Protein AF-A0A3N9NKS9-F1 (afdb_monomer_lite)

Secondary structure (DSSP, 8-state):
-PPPPP-GGGSPPTT-TTHHHHHHHHHHHH-TTS-EEEETTS-HHHHGGGGGGEEE-SSEEEE-SS---HHHHHHIIIIII---GGGTS--S-TT-TTHHHHHHHHTHHHHHHHHHHHHHHHTT-HHHHHHHHHHHHHHHHHTT-HHHHHHHHHHTT---

pLDDT: mean 93.81, std 5.68, range [56.41, 98.5]

Sequence (160 aa):
MKGIKLDYAQLPAYPSKEFVPALSEYIQSKYPEIPVYMALTMYSNYTDPIKEKLYIVGLAYLYSEHRVDNIALIRKNLENHFRLDYLDFTWYGENYLASGIVDKLNMNYVAGMVILAEHYQKSGLPDLARKWAQKALSIAEKGGVGDQMLKDLEKKGIHL

Radius of gyration: 18.11 Å; chains: 1; bounding box: 45×36×49 Å

Structure (mmCIF, N/CA/C/O backbone):
data_AF-A0A3N9NKS9-F1
#
_entry.id   AF-A0A3N9NKS9-F1
#
loop_
_atom_site.group_PDB
_atom_site.id
_atom_site.type_symbol
_atom_site.label_atom_id
_atom_site.label_alt_id
_atom_site.label_comp_id
_atom_site.label_asym_id
_atom_site.label_entity_id
_atom_site.label_seq_id
_atom_site.pdbx_PDB_ins_code
_atom_site.Cartn_x
_atom_site.Cartn_y
_atom_site.Cartn_z
_atom_site.occupancy
_atom_site.B_iso_or_equiv
_atom_site.auth_seq_id
_atom_site.auth_comp_id
_atom_site.auth_asym_id
_atom_site.auth_atom_id
_atom_site.pdbx_PDB_model_num
ATOM 1 N N . MET A 1 1 ? 7.021 -23.043 -14.706 1.00 56.41 1 MET A N 1
ATOM 2 C CA . MET A 1 1 ? 7.168 -21.570 -14.757 1.00 56.41 1 MET A CA 1
ATOM 3 C C . MET A 1 1 ? 7.706 -21.193 -16.123 1.00 56.41 1 MET A C 1
ATOM 5 O O . MET A 1 1 ? 8.660 -21.828 -16.556 1.00 56.41 1 MET A O 1
ATOM 9 N N . LYS A 1 2 ? 7.115 -20.207 -16.805 1.00 64.75 2 LYS A N 1
ATOM 10 C CA . LYS A 1 2 ? 7.791 -19.569 -17.943 1.00 64.75 2 LYS A CA 1
ATOM 11 C C . LYS A 1 2 ? 9.004 -18.817 -17.389 1.00 64.75 2 LYS A C 1
ATOM 13 O O . LYS A 1 2 ? 8.863 -18.081 -16.418 1.00 64.75 2 LYS A O 1
ATOM 18 N N . GLY A 1 3 ? 10.188 -19.067 -17.937 1.00 78.81 3 GLY A N 1
ATOM 19 C CA . GLY A 1 3 ? 11.399 -18.358 -17.525 1.00 78.81 3 GLY A CA 1
ATOM 20 C C . GLY A 1 3 ? 11.405 -16.932 -18.073 1.00 78.81 3 GLY A C 1
ATOM 21 O O . GLY A 1 3 ? 11.032 -16.722 -19.226 1.00 78.81 3 GLY A O 1
ATOM 22 N N . ILE A 1 4 ? 11.851 -15.970 -17.266 1.00 88.12 4 ILE A N 1
ATOM 23 C CA . ILE A 1 4 ? 12.114 -14.599 -17.713 1.00 88.12 4 ILE A CA 1
ATOM 24 C C . ILE A 1 4 ? 13.565 -14.532 -18.183 1.00 88.12 4 ILE A C 1
ATOM 26 O O . ILE A 1 4 ? 14.481 -14.853 -17.428 1.00 88.12 4 ILE A O 1
ATOM 30 N N . LYS A 1 5 ? 13.783 -14.100 -19.425 1.00 90.94 5 LYS A N 1
ATOM 31 C CA . LYS A 1 5 ? 15.111 -13.736 -19.930 1.00 90.94 5 LYS A CA 1
ATOM 32 C C . LYS A 1 5 ? 15.254 -12.218 -19.923 1.00 90.94 5 LYS A C 1
ATOM 34 O O . LYS A 1 5 ? 14.512 -11.517 -20.621 1.00 90.94 5 LYS A O 1
ATOM 39 N N . LEU A 1 6 ? 16.204 -11.734 -19.131 1.00 90.88 6 LEU A N 1
ATOM 40 C CA . LEU A 1 6 ? 16.572 -10.325 -19.053 1.00 90.88 6 LEU A CA 1
ATOM 41 C C . LEU A 1 6 ? 17.776 -10.069 -19.958 1.00 90.88 6 LEU A C 1
ATOM 43 O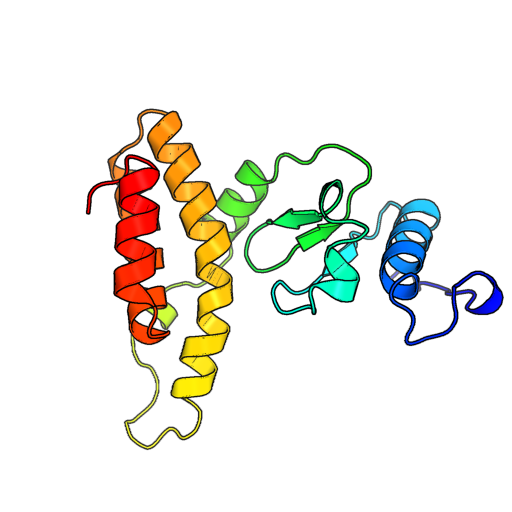 O . LEU A 1 6 ? 18.762 -10.802 -19.896 1.00 90.88 6 LEU A O 1
ATOM 47 N N . ASP A 1 7 ? 17.680 -9.035 -20.787 1.00 91.56 7 ASP A N 1
ATOM 48 C CA . ASP A 1 7 ? 18.809 -8.512 -21.547 1.00 91.56 7 ASP A CA 1
ATOM 49 C C . ASP A 1 7 ? 19.310 -7.243 -20.855 1.00 91.56 7 ASP A C 1
ATOM 51 O O . ASP A 1 7 ? 18.756 -6.158 -21.034 1.00 91.56 7 ASP A O 1
ATOM 55 N N . TYR A 1 8 ? 20.339 -7.392 -20.021 1.00 91.31 8 TYR A N 1
ATOM 56 C CA . TYR A 1 8 ? 20.891 -6.283 -19.243 1.00 91.31 8 TYR A CA 1
ATOM 57 C C . TYR A 1 8 ? 21.538 -5.198 -20.112 1.00 91.31 8 TYR A C 1
ATOM 59 O O . TYR A 1 8 ? 21.685 -4.078 -19.636 1.00 91.31 8 TYR A O 1
ATOM 67 N N . ALA A 1 9 ? 21.877 -5.482 -21.376 1.00 93.00 9 ALA A N 1
ATOM 68 C CA . ALA A 1 9 ? 22.391 -4.464 -22.292 1.00 93.00 9 ALA A CA 1
ATOM 69 C C . ALA A 1 9 ? 21.313 -3.445 -22.708 1.00 93.00 9 ALA A C 1
ATOM 71 O O . ALA A 1 9 ? 21.649 -2.353 -23.159 1.00 93.00 9 ALA A O 1
ATOM 72 N N . GLN A 1 10 ? 20.027 -3.786 -22.546 1.00 92.44 10 GLN A N 1
ATOM 73 C CA . GLN A 1 10 ? 18.886 -2.897 -22.814 1.00 92.44 10 GLN A CA 1
ATOM 74 C C . GLN A 1 10 ? 18.444 -2.108 -21.573 1.00 92.44 10 GLN A C 1
ATOM 76 O O . GLN A 1 10 ? 17.489 -1.337 -21.650 1.00 92.44 10 GLN A O 1
ATOM 81 N N . LEU A 1 11 ? 19.095 -2.314 -20.425 1.00 95.31 11 LEU A N 1
ATOM 82 C CA . LEU A 1 11 ? 18.739 -1.674 -19.164 1.00 95.31 11 LEU A CA 1
ATOM 83 C C . LEU A 1 11 ? 19.807 -0.649 -18.754 1.00 95.31 11 LEU A C 1
ATOM 85 O O . LEU A 1 11 ? 20.989 -0.834 -19.052 1.00 95.31 11 LEU A O 1
ATOM 89 N N . PRO A 1 12 ? 19.421 0.419 -18.033 1.00 95.12 12 PRO A N 1
ATOM 90 C CA . PRO A 1 12 ? 20.377 1.299 -17.371 1.00 95.12 12 PRO A CA 1
ATOM 91 C C . PRO A 1 12 ? 21.342 0.515 -16.469 1.00 95.12 12 PRO A C 1
ATOM 93 O O . PRO A 1 12 ? 21.017 -0.564 -15.976 1.00 95.12 12 PRO A O 1
ATOM 96 N N . ALA A 1 13 ? 22.526 1.062 -16.193 1.00 93.19 13 ALA A N 1
ATOM 97 C CA . ALA A 1 13 ? 23.441 0.434 -15.243 1.00 93.19 13 ALA A CA 1
ATOM 98 C C . ALA A 1 13 ? 22.832 0.413 -13.829 1.00 93.19 13 ALA A C 1
ATOM 100 O O . ALA A 1 13 ? 22.179 1.369 -13.407 1.00 93.19 13 ALA A O 1
ATOM 101 N N . TYR A 1 14 ? 23.071 -0.657 -13.073 1.00 86.12 14 TYR A N 1
ATOM 102 C CA . TYR A 1 14 ? 22.738 -0.715 -11.651 1.00 86.12 14 TYR A CA 1
ATOM 103 C C . TYR A 1 14 ? 23.945 -0.269 -10.803 1.00 86.12 14 TYR A C 1
ATOM 105 O O . TYR A 1 14 ? 25.063 -0.685 -11.117 1.00 86.12 14 TYR A O 1
ATOM 113 N N . PRO A 1 15 ? 23.763 0.508 -9.715 1.00 86.56 15 PRO A N 1
ATOM 114 C CA . PRO A 1 15 ? 22.511 1.075 -9.205 1.00 86.56 15 PRO A CA 1
ATOM 115 C C . PRO A 1 15 ? 22.252 2.500 -9.729 1.00 86.56 15 PRO A C 1
ATOM 117 O O . PRO A 1 15 ? 22.794 3.472 -9.208 1.00 86.56 15 PRO A O 1
ATOM 120 N N . SER A 1 16 ? 21.379 2.643 -10.728 1.00 92.12 16 SER A N 1
ATOM 121 C CA . SER A 1 16 ? 20.814 3.936 -11.147 1.00 92.12 16 SER A CA 1
ATOM 122 C C . SER A 1 16 ? 19.338 4.025 -10.759 1.00 92.12 16 SER A C 1
ATOM 124 O O . SER A 1 16 ? 18.651 3.004 -10.660 1.00 92.12 16 SER A O 1
ATOM 126 N N . LYS A 1 17 ? 18.824 5.242 -10.541 1.00 92.19 17 LYS A N 1
ATOM 127 C CA . LYS A 1 17 ? 17.402 5.457 -10.205 1.00 92.19 17 LYS A CA 1
ATOM 128 C C . LYS A 1 17 ? 16.472 5.080 -11.368 1.00 92.19 17 LYS A C 1
ATOM 130 O O . LYS A 1 17 ? 15.302 4.787 -11.152 1.00 92.19 17 LYS A O 1
ATOM 135 N N . GLU A 1 18 ? 17.007 5.044 -12.584 1.00 94.69 18 GLU A N 1
ATOM 136 C CA . GLU A 1 18 ? 16.328 4.662 -13.820 1.00 94.69 18 GLU A CA 1
ATOM 137 C C . GLU A 1 18 ? 16.207 3.139 -13.986 1.00 94.69 18 GLU A C 1
ATOM 139 O O . GLU A 1 18 ? 15.353 2.676 -14.742 1.00 94.69 18 GLU A O 1
ATOM 144 N N . PHE A 1 19 ? 17.024 2.350 -13.276 1.00 94.75 19 PHE A N 1
ATOM 145 C CA . PHE A 1 19 ? 17.073 0.896 -13.448 1.00 94.75 19 PHE A CA 1
ATOM 146 C C . PHE A 1 19 ? 15.737 0.210 -13.147 1.00 94.75 19 PHE A C 1
ATOM 148 O O . PHE A 1 19 ? 15.243 -0.559 -13.965 1.00 94.75 19 PHE A O 1
ATOM 155 N N . VAL A 1 20 ? 15.143 0.479 -11.980 1.00 94.50 20 VAL A N 1
ATOM 156 C CA . VAL A 1 20 ? 13.887 -0.165 -11.554 1.00 94.50 20 VAL A CA 1
ATOM 157 C C . VAL A 1 20 ? 12.701 0.224 -12.449 1.00 94.50 20 VAL A C 1
ATOM 159 O O . VAL A 1 20 ? 11.971 -0.683 -12.864 1.00 94.50 20 VAL A O 1
ATOM 162 N N . PRO A 1 21 ? 12.518 1.511 -12.814 1.00 94.44 21 PRO A N 1
ATOM 163 C CA . PRO A 1 21 ? 11.572 1.909 -13.853 1.00 94.44 21 PRO A CA 1
ATOM 164 C C . PRO A 1 21 ? 11.739 1.129 -15.160 1.00 94.44 21 PRO A C 1
ATOM 166 O O . PRO A 1 21 ? 10.798 0.466 -15.598 1.00 94.44 21 PRO A O 1
ATOM 169 N N . ALA A 1 22 ? 12.947 1.132 -15.732 1.00 95.88 22 ALA A N 1
ATOM 170 C CA . ALA A 1 22 ? 13.220 0.477 -17.009 1.00 95.88 22 ALA A CA 1
ATOM 171 C C . ALA A 1 22 ? 13.018 -1.043 -16.938 1.00 95.88 22 ALA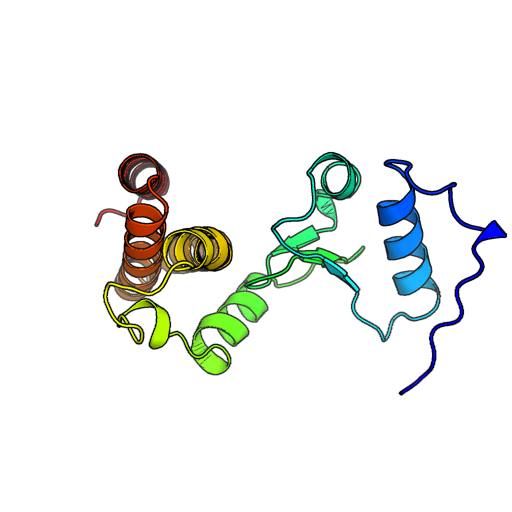 A C 1
ATOM 173 O O . ALA A 1 22 ? 12.480 -1.645 -17.863 1.00 95.88 22 ALA A O 1
ATOM 174 N N . LEU A 1 23 ? 13.400 -1.676 -15.824 1.00 95.75 23 LEU A N 1
ATOM 175 C CA . LEU A 1 23 ? 13.184 -3.104 -15.608 1.00 95.75 23 LEU A CA 1
ATOM 176 C C . LEU A 1 23 ? 11.690 -3.446 -15.517 1.00 95.75 23 LEU A C 1
ATOM 178 O O . LEU A 1 23 ? 11.262 -4.452 -16.082 1.00 95.75 23 LEU A O 1
ATOM 182 N N . SER A 1 24 ? 10.897 -2.621 -14.830 1.00 95.56 24 SER A N 1
ATOM 183 C CA . SER A 1 24 ? 9.451 -2.837 -14.682 1.00 95.56 24 SER A CA 1
ATOM 184 C C . SER A 1 24 ? 8.738 -2.753 -16.033 1.00 95.56 24 SER A C 1
ATOM 186 O O . SER A 1 24 ? 7.959 -3.643 -16.379 1.00 95.56 24 SER A O 1
ATOM 188 N N . GLU A 1 25 ? 9.076 -1.741 -16.835 1.00 95.06 25 GLU A N 1
ATOM 189 C CA . GLU A 1 25 ? 8.568 -1.570 -18.199 1.00 95.06 25 GLU A CA 1
ATOM 190 C C . GLU A 1 25 ? 9.037 -2.697 -19.137 1.00 95.06 25 GLU A C 1
ATOM 192 O O . GLU A 1 25 ? 8.243 -3.260 -19.897 1.00 95.06 25 GLU A O 1
ATOM 197 N N . TYR A 1 26 ? 10.307 -3.106 -19.044 1.00 95.31 26 TYR A N 1
ATOM 198 C CA . TYR A 1 26 ? 10.849 -4.226 -19.816 1.00 95.31 26 TYR A CA 1
ATOM 199 C C . TYR A 1 26 ? 10.099 -5.531 -19.526 1.00 95.31 26 TYR A C 1
ATOM 201 O O . TYR A 1 26 ? 9.730 -6.258 -20.452 1.00 95.31 26 TYR A O 1
ATOM 209 N N . ILE A 1 27 ? 9.857 -5.844 -18.248 1.00 94.88 27 ILE A N 1
ATOM 210 C CA . ILE A 1 27 ? 9.143 -7.069 -17.873 1.00 94.88 27 ILE A CA 1
ATOM 211 C C . ILE A 1 27 ? 7.690 -6.998 -18.346 1.00 94.88 27 ILE A C 1
ATOM 213 O O . ILE A 1 27 ? 7.233 -7.944 -18.982 1.00 94.88 27 ILE A O 1
ATOM 217 N N . GLN A 1 28 ? 6.982 -5.890 -18.107 1.00 93.31 28 GLN A N 1
ATOM 218 C CA . GLN A 1 28 ? 5.576 -5.761 -18.501 1.00 93.31 28 GLN A CA 1
ATOM 219 C C . GLN A 1 28 ? 5.378 -5.798 -20.025 1.00 93.31 28 GLN A C 1
ATOM 221 O O . GLN A 1 28 ? 4.400 -6.373 -20.496 1.00 93.31 28 GLN A O 1
ATOM 226 N N . SER A 1 29 ? 6.308 -5.238 -20.803 1.00 93.25 29 SER A N 1
ATOM 227 C CA . SER A 1 29 ? 6.228 -5.253 -22.269 1.00 93.25 29 SER A CA 1
ATOM 228 C C . SER A 1 29 ? 6.545 -6.623 -22.876 1.00 93.25 29 SER A C 1
ATOM 230 O O . SER A 1 29 ? 5.864 -7.049 -23.809 1.00 93.25 29 SER A O 1
ATOM 232 N N . LYS A 1 30 ? 7.557 -7.338 -22.365 1.00 94.19 30 LYS A N 1
ATOM 233 C CA . LYS A 1 30 ? 7.963 -8.645 -22.920 1.00 94.19 30 LYS A CA 1
ATOM 234 C C . LYS A 1 30 ? 7.222 -9.839 -22.330 1.00 94.19 30 LYS A C 1
ATOM 236 O O . LYS A 1 30 ? 7.141 -10.876 -22.985 1.00 94.19 30 LYS A O 1
ATOM 241 N N . TYR A 1 31 ? 6.712 -9.702 -21.113 1.00 93.62 31 TYR A N 1
ATOM 242 C CA . TYR A 1 31 ? 6.035 -10.758 -20.365 1.00 93.62 31 TYR A CA 1
ATOM 243 C C . TYR A 1 31 ? 4.762 -10.201 -19.706 1.00 93.62 31 TYR A C 1
ATOM 245 O O . TYR A 1 31 ? 4.670 -10.173 -18.477 1.00 93.62 31 TYR A O 1
ATOM 253 N N . PRO A 1 32 ? 3.775 -9.736 -20.495 1.00 91.69 32 PRO A N 1
ATOM 254 C CA . PRO A 1 32 ? 2.576 -9.074 -19.974 1.00 91.69 32 PRO A CA 1
ATOM 255 C C . PRO A 1 32 ? 1.731 -9.953 -19.040 1.00 91.69 32 PRO A C 1
ATOM 257 O O . PRO A 1 32 ? 0.941 -9.439 -18.252 1.00 91.69 32 PRO A O 1
ATOM 260 N N . GLU A 1 33 ? 1.889 -11.277 -19.091 1.00 92.06 33 GLU A N 1
ATOM 261 C CA . GLU A 1 33 ? 1.237 -12.211 -18.173 1.00 92.06 33 GLU A CA 1
ATOM 262 C C . GLU A 1 33 ? 1.891 -12.285 -16.784 1.00 92.06 33 GLU A C 1
ATOM 264 O O . GLU A 1 33 ? 1.338 -12.914 -15.879 1.00 92.06 33 GLU A O 1
ATOM 269 N N . ILE A 1 34 ? 3.079 -11.698 -16.616 1.00 92.50 34 ILE A N 1
ATOM 270 C CA . ILE A 1 34 ? 3.843 -11.722 -15.371 1.00 92.50 34 ILE A CA 1
ATOM 271 C C . ILE A 1 34 ? 3.653 -10.380 -14.655 1.00 92.50 34 ILE A C 1
ATOM 273 O O . ILE A 1 34 ? 4.224 -9.372 -15.075 1.00 92.50 34 ILE A O 1
ATOM 277 N N . PRO A 1 35 ? 2.880 -10.334 -13.556 1.00 94.12 35 PRO A N 1
ATOM 278 C CA . PRO A 1 35 ? 2.706 -9.105 -12.798 1.00 94.12 35 PRO A CA 1
ATOM 279 C C . PRO A 1 35 ? 4.008 -8.717 -12.092 1.00 94.12 35 PRO A C 1
ATOM 281 O O . PRO A 1 35 ? 4.691 -9.553 -11.494 1.00 94.12 35 PRO A O 1
ATOM 284 N N . VAL A 1 36 ? 4.327 -7.426 -12.129 1.00 95.88 36 VAL A N 1
ATOM 285 C CA . VAL A 1 36 ? 5.508 -6.868 -11.469 1.00 95.88 36 VAL A CA 1
ATOM 286 C C . VAL A 1 36 ? 5.077 -6.240 -10.151 1.00 95.88 36 VAL A C 1
ATOM 288 O O . VAL A 1 36 ? 4.327 -5.264 -10.131 1.00 95.88 36 VAL A O 1
ATOM 291 N N . TYR A 1 37 ? 5.564 -6.806 -9.048 1.00 96.50 37 TYR A N 1
ATOM 292 C CA . TYR A 1 37 ? 5.320 -6.292 -7.706 1.00 96.50 37 TYR A CA 1
ATOM 293 C C . TYR A 1 37 ? 6.596 -5.719 -7.095 1.00 96.50 37 TYR A C 1
ATOM 295 O O . TYR A 1 37 ? 7.681 -6.273 -7.268 1.00 96.50 37 TYR A O 1
ATOM 303 N N . MET A 1 38 ? 6.451 -4.640 -6.331 1.00 95.69 38 MET A N 1
ATOM 304 C CA . MET A 1 38 ? 7.521 -4.024 -5.547 1.00 95.69 38 MET A CA 1
ATOM 305 C C . MET A 1 38 ? 7.117 -3.953 -4.077 1.00 95.69 38 MET A C 1
ATOM 307 O O . MET A 1 38 ? 5.950 -3.738 -3.747 1.00 95.69 38 MET A O 1
ATOM 311 N N . ALA A 1 39 ? 8.088 -4.123 -3.182 1.00 94.19 39 ALA A N 1
ATOM 312 C CA . ALA A 1 39 ? 7.855 -3.969 -1.753 1.00 94.19 39 ALA A CA 1
ATOM 313 C C . ALA A 1 39 ? 7.495 -2.513 -1.416 1.00 94.19 39 ALA A C 1
ATOM 315 O O . ALA A 1 39 ? 8.074 -1.583 -1.979 1.00 94.19 39 ALA A O 1
ATOM 316 N N . LEU A 1 40 ? 6.597 -2.310 -0.446 1.00 93.88 40 LEU A N 1
ATOM 317 C CA . LEU A 1 40 ? 6.276 -0.967 0.061 1.00 93.88 40 LEU A CA 1
ATOM 318 C C . LEU A 1 40 ? 7.473 -0.291 0.750 1.00 93.88 40 LEU A C 1
ATOM 320 O O . LEU A 1 40 ? 7.514 0.928 0.862 1.00 93.88 40 LEU A O 1
ATOM 324 N N . THR A 1 41 ? 8.461 -1.084 1.171 1.00 91.88 41 THR A N 1
ATOM 325 C CA . THR A 1 41 ? 9.708 -0.633 1.800 1.00 91.88 41 THR A CA 1
ATOM 326 C C . THR A 1 41 ? 10.797 -0.262 0.794 1.00 91.88 41 THR A C 1
ATOM 328 O O . THR A 1 41 ? 11.927 0.012 1.199 1.00 91.88 41 THR A O 1
ATOM 331 N N . MET A 1 42 ? 10.517 -0.322 -0.512 1.00 92.56 42 MET A N 1
ATOM 332 C CA . MET A 1 42 ? 11.494 0.076 -1.520 1.00 92.56 42 MET A CA 1
ATOM 333 C C . MET A 1 42 ? 11.789 1.574 -1.393 1.00 92.56 42 MET A C 1
ATOM 335 O O . MET A 1 42 ? 10.881 2.377 -1.188 1.00 92.56 42 MET A O 1
ATOM 339 N N . TYR A 1 43 ? 13.065 1.949 -1.499 1.00 91.94 43 TYR A N 1
ATOM 340 C CA . TYR A 1 43 ? 13.475 3.343 -1.367 1.00 91.94 43 TYR A CA 1
ATOM 341 C C . TYR A 1 43 ? 12.798 4.236 -2.409 1.00 91.94 43 TYR A C 1
ATOM 343 O O . TYR A 1 43 ? 12.671 3.864 -3.581 1.00 91.94 43 TYR A O 1
ATOM 351 N N . SER A 1 44 ? 12.420 5.443 -1.980 1.00 92.31 44 SER A N 1
ATOM 352 C CA . SER A 1 44 ? 11.623 6.355 -2.799 1.00 92.31 44 SER A CA 1
ATOM 353 C C . SER A 1 44 ? 12.324 6.758 -4.097 1.00 92.31 44 SER A C 1
ATOM 355 O O . SER A 1 44 ? 11.678 6.911 -5.125 1.00 92.31 44 SER A O 1
ATOM 357 N N . ASN A 1 45 ? 13.661 6.803 -4.117 1.00 93.12 45 ASN A N 1
ATOM 358 C CA . ASN A 1 45 ? 14.430 7.094 -5.329 1.00 93.12 45 ASN A CA 1
ATOM 359 C C . ASN A 1 45 ? 14.155 6.111 -6.485 1.00 93.12 45 ASN A C 1
ATOM 361 O O . ASN A 1 45 ? 14.384 6.477 -7.634 1.00 93.12 45 ASN A O 1
ATOM 365 N N . TYR A 1 46 ? 13.671 4.897 -6.198 1.00 92.81 46 TYR A N 1
ATOM 366 C CA . TYR A 1 46 ? 13.271 3.917 -7.211 1.00 92.81 46 TYR A CA 1
ATOM 367 C C . TYR A 1 46 ? 11.765 3.931 -7.513 1.00 92.81 46 TYR A C 1
ATOM 369 O O . TYR A 1 46 ? 11.376 3.577 -8.624 1.00 92.81 46 TYR A O 1
ATOM 377 N N . THR A 1 47 ? 10.911 4.328 -6.561 1.00 94.06 47 THR A N 1
ATOM 378 C CA . THR A 1 47 ? 9.449 4.380 -6.762 1.00 94.06 47 THR A CA 1
ATOM 379 C C . THR A 1 47 ? 8.968 5.707 -7.331 1.00 94.06 47 THR A C 1
ATOM 381 O O . THR A 1 47 ? 8.063 5.716 -8.158 1.00 94.06 47 THR A O 1
ATOM 384 N N . ASP A 1 48 ? 9.559 6.827 -6.917 1.00 95.12 48 ASP A N 1
ATOM 385 C CA . ASP A 1 48 ? 9.120 8.179 -7.275 1.00 95.12 48 ASP A CA 1
ATOM 386 C C . ASP A 1 48 ? 9.061 8.414 -8.793 1.00 95.12 48 ASP A C 1
ATOM 388 O O . ASP A 1 48 ? 8.068 8.991 -9.246 1.00 95.12 48 ASP A O 1
ATOM 392 N N . PRO A 1 49 ? 10.026 7.931 -9.611 1.00 95.44 49 PRO A N 1
ATOM 393 C CA . PRO A 1 49 ? 9.962 8.093 -11.065 1.00 95.44 49 PRO A CA 1
ATOM 394 C C . PRO A 1 49 ? 8.765 7.395 -11.728 1.00 95.44 49 PRO A C 1
ATOM 396 O O . PRO A 1 49 ? 8.378 7.768 -12.832 1.00 95.44 49 PRO A O 1
ATOM 399 N N . ILE A 1 50 ? 8.183 6.385 -11.075 1.00 95.94 50 ILE A N 1
ATOM 400 C CA . ILE A 1 50 ? 7.090 5.558 -11.610 1.00 95.94 50 ILE A CA 1
ATOM 401 C C . ILE A 1 50 ? 5.851 5.553 -10.715 1.00 95.94 50 ILE A C 1
ATOM 403 O O . ILE A 1 50 ? 4.957 4.741 -10.927 1.00 95.94 50 ILE A O 1
ATOM 407 N N . LYS A 1 51 ? 5.759 6.458 -9.735 1.00 95.94 51 LYS A N 1
ATOM 408 C CA . LYS A 1 51 ? 4.706 6.455 -8.705 1.00 95.94 51 LYS A CA 1
ATOM 409 C C . LYS A 1 51 ? 3.281 6.417 -9.269 1.00 95.94 51 LYS A C 1
ATOM 411 O O . LYS A 1 51 ? 2.435 5.724 -8.724 1.00 95.94 51 LYS A O 1
ATOM 416 N N . GLU A 1 52 ? 3.038 7.087 -10.397 1.00 96.69 52 GLU A N 1
ATOM 417 C CA . GLU A 1 52 ? 1.724 7.136 -11.062 1.00 96.69 52 GLU A CA 1
ATOM 418 C C . GLU A 1 52 ? 1.317 5.786 -11.681 1.00 96.69 52 GLU A C 1
ATOM 420 O O . GLU A 1 52 ? 0.158 5.573 -12.030 1.00 96.69 52 GLU A O 1
ATOM 425 N N . LYS A 1 53 ? 2.276 4.864 -11.811 1.00 97.62 53 LYS A N 1
ATOM 426 C CA . LYS A 1 53 ? 2.103 3.494 -12.305 1.00 97.62 53 LYS A CA 1
ATOM 427 C C . LYS A 1 53 ? 2.150 2.462 -11.174 1.00 97.62 53 LYS A C 1
ATOM 429 O O . LYS A 1 53 ? 2.096 1.266 -11.450 1.00 97.62 53 LYS A O 1
ATOM 434 N N . LEU A 1 54 ? 2.280 2.893 -9.914 1.00 97.50 54 LEU A N 1
ATOM 435 C CA . LEU A 1 54 ? 2.344 2.020 -8.743 1.00 97.50 54 LEU A CA 1
ATOM 436 C C . LEU A 1 54 ? 1.023 2.035 -7.980 1.00 97.50 54 LEU A C 1
ATOM 438 O O . LEU A 1 54 ? 0.612 3.042 -7.410 1.00 97.50 54 LEU A O 1
ATOM 442 N N . TYR A 1 55 ? 0.391 0.871 -7.898 1.00 98.00 55 TYR A N 1
ATOM 443 C CA . TYR A 1 55 ? -0.881 0.691 -7.214 1.00 98.00 55 TYR A CA 1
ATOM 444 C C . TYR A 1 55 ? -0.672 -0.121 -5.941 1.00 98.00 55 TYR A C 1
ATOM 446 O O . TYR A 1 55 ? -0.234 -1.267 -6.003 1.00 98.00 55 TYR A O 1
ATOM 454 N N . ILE A 1 56 ? -1.007 0.434 -4.776 1.00 97.75 56 ILE A N 1
ATOM 455 C CA . ILE A 1 56 ? -1.011 -0.346 -3.530 1.00 97.75 56 ILE A CA 1
ATOM 456 C C . ILE A 1 56 ? -2.111 -1.401 -3.627 1.00 97.75 56 ILE A C 1
ATOM 458 O O . ILE A 1 56 ? -3.269 -1.061 -3.864 1.00 97.75 56 ILE A O 1
ATOM 462 N N . VAL A 1 57 ? -1.750 -2.668 -3.428 1.00 97.44 57 VAL A N 1
ATOM 463 C CA . VAL A 1 57 ? -2.668 -3.822 -3.499 1.00 97.44 57 VAL A CA 1
ATOM 464 C C . VAL A 1 57 ? -2.685 -4.641 -2.203 1.00 97.44 57 VAL A C 1
ATOM 466 O O . VAL A 1 57 ? -3.040 -5.815 -2.200 1.00 97.44 57 VAL A O 1
ATOM 469 N N . GLY A 1 58 ? -2.264 -4.046 -1.087 1.00 95.06 58 GLY A N 1
ATOM 470 C CA . GLY A 1 58 ? -2.068 -4.717 0.198 1.00 95.06 58 GLY A CA 1
ATOM 471 C C . GLY A 1 58 ? -0.656 -4.447 0.700 1.00 95.06 58 GLY A C 1
ATOM 472 O O . GLY A 1 58 ? -0.350 -3.313 1.037 1.00 95.06 58 GLY A O 1
ATOM 473 N N . LEU A 1 59 ? 0.205 -5.469 0.696 1.00 95.25 59 LEU A N 1
ATOM 474 C CA . LEU A 1 59 ? 1.601 -5.398 1.166 1.00 95.25 59 LEU A CA 1
ATOM 475 C C . LEU A 1 59 ? 2.631 -5.073 0.069 1.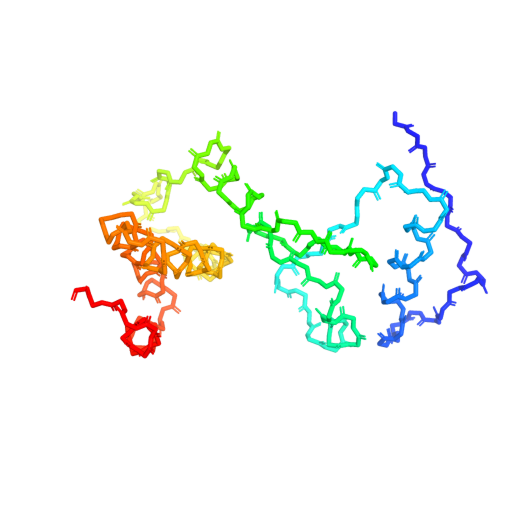00 95.25 59 LEU A C 1
ATOM 477 O O . LEU A 1 59 ? 3.835 -5.189 0.291 1.00 95.25 59 LEU A O 1
ATOM 481 N N . ALA A 1 60 ? 2.173 -4.707 -1.127 1.00 96.50 60 ALA A N 1
ATOM 482 C CA . ALA A 1 60 ? 3.029 -4.433 -2.274 1.00 96.50 60 ALA A CA 1
ATOM 483 C C . ALA A 1 60 ? 2.437 -3.339 -3.164 1.00 96.50 60 ALA A C 1
ATOM 485 O O . ALA A 1 60 ? 1.218 -3.129 -3.191 1.00 96.50 60 ALA A O 1
ATOM 486 N N . TYR A 1 61 ? 3.313 -2.704 -3.936 1.00 97.69 61 TYR A N 1
ATOM 487 C CA . TYR A 1 61 ? 2.946 -1.988 -5.146 1.00 97.69 61 TYR A CA 1
ATOM 488 C C . TYR A 1 61 ? 2.828 -2.979 -6.301 1.00 97.69 61 TYR A C 1
ATOM 490 O O . TYR A 1 61 ? 3.721 -3.797 -6.503 1.00 97.69 61 TYR A O 1
ATOM 498 N N . LEU A 1 62 ? 1.757 -2.886 -7.076 1.00 97.94 62 LEU A N 1
ATOM 499 C CA . LEU A 1 62 ? 1.636 -3.477 -8.403 1.00 97.94 62 LEU A CA 1
ATOM 500 C C . LEU A 1 62 ? 1.997 -2.412 -9.438 1.00 97.94 62 LEU A C 1
ATOM 502 O O . LEU A 1 62 ? 1.380 -1.346 -9.451 1.00 97.94 62 LEU A O 1
ATOM 506 N N . TYR A 1 63 ? 2.963 -2.705 -10.303 1.00 98.00 63 TYR A N 1
ATOM 507 C CA . TYR A 1 63 ? 3.277 -1.863 -11.454 1.00 98.00 63 TYR A CA 1
ATOM 508 C C . TYR A 1 63 ? 2.301 -2.114 -12.603 1.00 98.00 63 TYR A C 1
ATOM 510 O O . TYR A 1 63 ? 2.085 -3.262 -13.004 1.00 98.00 63 TYR A O 1
ATOM 518 N N . SER A 1 64 ? 1.739 -1.046 -13.165 1.00 96.94 64 SER A N 1
ATOM 519 C CA . SER A 1 64 ? 0.879 -1.129 -14.343 1.00 96.94 64 SER A CA 1
ATOM 520 C C . SER A 1 64 ? 0.842 0.180 -15.132 1.00 96.94 64 SER A C 1
ATOM 522 O O . SER A 1 64 ? 0.508 1.226 -14.579 1.00 96.94 64 SER A O 1
ATOM 524 N N . GLU A 1 65 ? 1.092 0.108 -16.444 1.00 94.81 65 GLU A N 1
ATOM 525 C CA . GLU A 1 65 ? 0.807 1.203 -17.394 1.00 94.81 65 GLU A CA 1
ATOM 526 C C . GLU A 1 65 ? -0.696 1.512 -17.508 1.00 94.81 65 GLU A C 1
ATOM 528 O O . GLU A 1 65 ? -1.103 2.594 -17.931 1.00 94.81 65 GLU A O 1
ATOM 533 N N . HIS A 1 66 ? -1.549 0.553 -17.144 1.00 94.69 66 HIS A N 1
ATOM 534 C CA . HIS A 1 66 ? -2.999 0.682 -17.214 1.00 94.69 66 HIS A CA 1
ATOM 535 C C . HIS A 1 66 ? -3.610 0.884 -15.830 1.00 94.69 66 HIS A C 1
ATOM 537 O O . HIS A 1 66 ? -3.065 0.433 -14.821 1.00 94.69 66 HIS A O 1
ATOM 543 N N . ARG A 1 67 ? -4.784 1.524 -15.787 1.00 95.56 67 ARG A N 1
ATOM 544 C CA . ARG A 1 67 ? -5.546 1.672 -14.544 1.00 95.56 67 ARG A CA 1
ATOM 545 C C . ARG A 1 67 ? -5.868 0.308 -13.942 1.00 95.56 67 ARG A C 1
ATOM 547 O O . ARG A 1 67 ? -6.337 -0.589 -14.638 1.00 95.56 67 ARG A O 1
ATOM 554 N N . VAL A 1 68 ? -5.669 0.200 -12.633 1.00 96.81 68 VAL A N 1
ATOM 555 C CA . VAL A 1 68 ? -5.996 -0.983 -11.836 1.00 96.81 68 VAL A CA 1
ATOM 556 C C . VAL A 1 68 ? -7.084 -0.613 -10.836 1.00 96.81 68 VAL A C 1
ATOM 558 O O . VAL A 1 68 ? -6.985 0.417 -10.171 1.00 96.81 68 VAL A O 1
ATOM 561 N N . ASP A 1 69 ? -8.095 -1.471 -10.681 1.00 97.44 69 ASP A N 1
ATOM 562 C CA . ASP A 1 69 ? -8.992 -1.416 -9.521 1.00 97.44 69 ASP A CA 1
ATOM 563 C C . ASP A 1 69 ? -8.255 -1.963 -8.292 1.00 97.44 69 ASP A C 1
ATOM 565 O O . ASP A 1 69 ? -8.370 -3.127 -7.892 1.00 97.44 69 ASP A O 1
ATOM 569 N N . ASN A 1 70 ? -7.400 -1.116 -7.732 1.00 97.44 70 ASN A N 1
ATOM 570 C CA . ASN A 1 70 ? -6.552 -1.491 -6.618 1.00 97.44 70 ASN A CA 1
ATOM 571 C C . ASN A 1 70 ? -7.355 -1.649 -5.319 1.00 97.44 70 ASN A C 1
ATOM 573 O O . ASN A 1 70 ? -6.955 -2.432 -4.464 1.00 97.44 70 ASN A O 1
ATOM 577 N N . ILE A 1 71 ? -8.522 -1.007 -5.200 1.00 98.19 71 ILE A N 1
ATOM 578 C CA . ILE A 1 71 ? -9.432 -1.183 -4.061 1.00 98.19 71 ILE A CA 1
ATOM 579 C C . ILE A 1 71 ? -9.971 -2.612 -4.014 1.00 98.19 71 ILE A C 1
ATOM 581 O O . ILE A 1 71 ? -9.913 -3.247 -2.958 1.00 98.19 71 ILE A O 1
ATOM 585 N N . ALA A 1 72 ? -10.432 -3.161 -5.143 1.00 98.12 72 ALA A N 1
ATOM 586 C CA . ALA A 1 72 ? -10.893 -4.548 -5.196 1.00 98.12 72 ALA A CA 1
ATOM 587 C C . ALA A 1 72 ? -9.783 -5.544 -4.816 1.00 98.12 72 ALA A C 1
ATOM 589 O O . ALA A 1 72 ? -10.045 -6.529 -4.119 1.00 98.12 72 ALA A O 1
ATOM 590 N N . LEU A 1 73 ? -8.538 -5.274 -5.227 1.00 98.25 73 LEU A N 1
ATOM 591 C CA . LEU A 1 73 ? -7.375 -6.097 -4.877 1.00 98.25 73 LEU A CA 1
ATOM 592 C C . LEU A 1 73 ? -7.000 -5.983 -3.396 1.00 98.25 73 LEU A C 1
ATOM 594 O O . LEU A 1 73 ? -6.787 -7.012 -2.754 1.00 98.25 73 LEU A O 1
ATOM 598 N N . ILE A 1 74 ? -6.972 -4.767 -2.839 1.00 98.50 74 ILE A N 1
ATOM 599 C CA . ILE A 1 74 ? -6.755 -4.536 -1.403 1.00 98.50 74 ILE A CA 1
ATOM 600 C C . ILE A 1 74 ? -7.810 -5.293 -0.600 1.00 98.50 74 ILE A C 1
ATOM 602 O O . ILE A 1 74 ? -7.453 -6.052 0.299 1.00 98.50 74 ILE A O 1
ATOM 606 N N . ARG A 1 75 ? -9.092 -5.141 -0.956 1.00 98.19 75 ARG A N 1
ATOM 607 C CA . ARG A 1 75 ? -10.201 -5.831 -0.292 1.00 98.19 75 ARG A CA 1
ATOM 608 C C . ARG A 1 75 ? -10.014 -7.342 -0.348 1.00 98.19 75 ARG A C 1
ATOM 610 O O . ARG A 1 75 ? -10.016 -7.993 0.689 1.00 98.19 75 ARG A O 1
ATOM 617 N N . LYS A 1 76 ? -9.771 -7.903 -1.539 1.00 97.94 76 LYS A N 1
ATOM 618 C CA . LYS A 1 76 ? -9.524 -9.343 -1.715 1.00 97.94 76 LYS A CA 1
ATOM 619 C C . LYS A 1 76 ? -8.384 -9.834 -0.819 1.00 97.94 76 LYS A C 1
ATOM 621 O O . LYS A 1 76 ? -8.517 -10.875 -0.186 1.00 97.94 76 LYS A O 1
ATOM 626 N N . ASN A 1 77 ? -7.284 -9.094 -0.759 1.00 97.62 77 ASN A N 1
ATOM 627 C CA . ASN A 1 77 ? -6.112 -9.502 -0.001 1.00 97.62 77 ASN A CA 1
ATOM 628 C C . ASN A 1 77 ? -6.318 -9.381 1.514 1.00 97.62 77 ASN A C 1
ATOM 630 O O . ASN A 1 77 ? -6.094 -10.357 2.225 1.00 97.62 77 ASN A O 1
ATOM 634 N N . LEU A 1 78 ? -6.792 -8.233 2.001 1.00 97.38 78 LEU A N 1
ATOM 635 C CA . LEU A 1 78 ? -6.997 -7.991 3.431 1.00 97.38 78 LEU A CA 1
ATOM 636 C C . LEU A 1 78 ? -8.155 -8.806 4.021 1.00 97.38 78 LEU A C 1
ATOM 638 O O . LEU A 1 78 ? -8.039 -9.274 5.149 1.00 97.38 78 LEU A O 1
ATOM 642 N N . GLU A 1 79 ? -9.262 -8.970 3.292 1.00 96.69 79 GLU A N 1
ATOM 643 C CA . GLU A 1 79 ? -10.463 -9.639 3.815 1.00 96.69 79 GLU A CA 1
ATOM 644 C C . GLU A 1 79 ? -10.451 -11.152 3.602 1.00 96.69 79 GLU A C 1
ATOM 646 O O . GLU A 1 79 ? -10.987 -11.870 4.441 1.00 96.69 79 GLU A O 1
ATOM 651 N N . ASN A 1 80 ? -9.842 -11.643 2.513 1.00 95.94 80 ASN A N 1
ATOM 652 C CA . ASN A 1 80 ? -10.020 -13.040 2.099 1.00 95.94 80 ASN A CA 1
ATOM 653 C C . ASN A 1 80 ? -8.729 -13.864 2.026 1.00 95.94 80 ASN A C 1
ATOM 655 O O . ASN A 1 80 ? -8.816 -15.088 1.961 1.00 95.94 80 ASN A O 1
ATOM 659 N N . HIS A 1 81 ? -7.542 -13.248 2.001 1.00 95.75 81 HIS A N 1
ATOM 660 C CA . HIS A 1 81 ? -6.286 -13.993 1.820 1.00 95.75 81 HIS A CA 1
ATOM 661 C C . HIS A 1 81 ? -5.312 -13.868 2.987 1.00 95.75 81 HIS A C 1
ATOM 663 O O . HIS A 1 81 ? -4.630 -14.836 3.322 1.00 95.75 81 HIS A O 1
ATOM 669 N N . PHE A 1 82 ? -5.190 -12.685 3.583 1.00 95.12 82 PHE A N 1
ATOM 670 C CA . PHE A 1 82 ? -4.220 -12.468 4.644 1.00 95.12 82 PHE A CA 1
ATOM 671 C C . PHE A 1 82 ? -4.741 -13.017 5.966 1.00 95.12 82 PHE A C 1
ATOM 673 O O . PHE A 1 82 ? -5.872 -12.770 6.378 1.00 95.12 82 PHE A O 1
ATOM 680 N N . ARG A 1 83 ? -3.872 -13.737 6.671 1.00 91.88 83 ARG A N 1
ATOM 681 C CA . ARG A 1 83 ? -4.108 -14.130 8.058 1.00 91.88 83 ARG A CA 1
ATOM 682 C C . ARG A 1 83 ? -3.679 -12.976 8.946 1.00 91.88 83 ARG A C 1
ATOM 684 O O . ARG A 1 83 ? -2.491 -12.789 9.166 1.00 91.88 83 ARG A O 1
ATOM 691 N N . LEU A 1 84 ? -4.641 -12.183 9.407 1.00 94.19 84 LEU A N 1
ATOM 692 C CA . LEU A 1 84 ? -4.381 -10.969 10.188 1.00 94.19 84 LEU A CA 1
ATOM 693 C C . LEU A 1 84 ? -4.428 -11.196 11.703 1.00 94.19 84 LEU A C 1
ATOM 695 O O . LEU A 1 84 ? -4.105 -10.269 12.442 1.00 94.19 84 LEU A O 1
ATOM 699 N N . ASP A 1 85 ? -4.785 -12.405 12.151 1.00 90.50 85 ASP A N 1
ATOM 700 C CA . ASP A 1 85 ? -4.897 -12.770 13.573 1.00 90.50 85 ASP A CA 1
ATOM 701 C C . ASP A 1 85 ? -3.595 -12.478 14.332 1.00 90.50 85 ASP A C 1
ATOM 703 O O . ASP A 1 85 ? -3.599 -12.072 15.491 1.00 90.50 85 ASP A O 1
ATOM 707 N N . TYR A 1 86 ? -2.448 -12.631 13.664 1.00 88.88 86 TYR A N 1
ATOM 708 C CA . TYR A 1 86 ? -1.156 -12.411 14.303 1.00 88.88 86 TYR A CA 1
ATOM 709 C C . TYR A 1 86 ? -0.857 -10.945 14.635 1.00 88.88 86 TYR A C 1
ATOM 711 O O . TYR A 1 86 ? 0.048 -10.669 15.416 1.00 88.88 86 TYR A O 1
ATOM 719 N N . LEU A 1 87 ? -1.612 -10.009 14.061 1.00 92.44 87 LEU A N 1
ATOM 720 C CA . LEU A 1 87 ? -1.495 -8.586 14.375 1.00 92.44 87 LEU A CA 1
ATOM 721 C C . LEU A 1 87 ? -2.189 -8.247 15.702 1.00 92.44 87 LEU A C 1
ATOM 723 O O . LEU A 1 87 ? -1.833 -7.253 16.341 1.00 92.44 87 LEU A O 1
ATOM 727 N N . ASP A 1 88 ? -3.140 -9.085 16.123 1.00 88.50 88 ASP A N 1
ATOM 728 C CA . ASP A 1 88 ? -3.984 -8.863 17.300 1.00 88.50 88 ASP A CA 1
ATOM 729 C C . ASP A 1 88 ? -3.433 -9.561 18.554 1.00 88.50 88 ASP A C 1
ATOM 731 O O . ASP A 1 88 ? -3.696 -9.123 19.671 1.00 88.50 88 ASP A O 1
ATOM 735 N N . PHE A 1 89 ? -2.608 -10.599 18.383 1.00 85.88 89 PHE A N 1
ATOM 736 C CA . PHE A 1 89 ? -2.029 -11.375 19.481 1.00 85.88 89 PHE A CA 1
ATOM 737 C C . PHE A 1 89 ? -0.501 -11.399 19.425 1.00 85.88 89 PHE A C 1
ATOM 739 O O . PHE A 1 89 ? 0.096 -11.517 18.356 1.00 85.88 89 PHE A O 1
ATOM 746 N N . THR A 1 90 ? 0.140 -11.357 20.591 1.00 81.38 90 THR A N 1
ATOM 747 C CA . THR A 1 90 ? 1.586 -11.567 20.717 1.00 81.38 90 THR A CA 1
ATOM 748 C C . THR A 1 90 ? 1.867 -13.066 20.829 1.00 81.38 90 THR A C 1
ATOM 750 O O . THR A 1 90 ? 1.518 -13.693 21.825 1.00 81.38 90 THR A O 1
ATOM 753 N N . TRP A 1 91 ? 2.502 -13.649 19.808 1.00 82.12 91 TRP A N 1
ATOM 754 C CA . TRP A 1 91 ? 2.798 -15.095 19.739 1.00 82.12 91 TRP A CA 1
ATOM 755 C C . TRP A 1 91 ? 4.194 -15.467 20.245 1.00 82.12 91 TRP A C 1
ATOM 757 O O . TRP A 1 91 ? 4.609 -16.621 20.157 1.00 82.12 91 TRP A O 1
ATOM 767 N N . TYR A 1 92 ? 4.939 -14.485 20.739 1.00 83.75 92 TYR A N 1
ATOM 768 C CA . TYR A 1 92 ? 6.308 -14.630 21.204 1.00 83.75 92 TYR A CA 1
ATOM 769 C C . TYR A 1 92 ? 6.437 -14.130 22.643 1.00 83.75 92 TYR A C 1
ATOM 771 O O . TYR A 1 92 ? 5.753 -13.198 23.054 1.00 83.75 92 TYR A O 1
ATOM 779 N N . GLY A 1 93 ? 7.309 -14.775 23.421 1.00 83.12 93 GLY A N 1
ATOM 780 C CA . GLY A 1 93 ? 7.588 -14.356 24.794 1.00 83.12 93 GLY A CA 1
ATOM 781 C C . GLY A 1 93 ? 8.328 -13.018 24.854 1.00 83.12 93 GLY A C 1
ATOM 782 O O . GLY A 1 93 ? 8.900 -12.563 23.863 1.00 83.12 93 GLY A O 1
ATOM 783 N N . GLU A 1 94 ? 8.374 -12.423 26.044 1.00 78.19 94 GLU A N 1
ATOM 784 C CA . GLU A 1 94 ? 8.989 -11.108 26.299 1.00 78.19 94 GLU A CA 1
ATOM 785 C C . GLU A 1 94 ? 10.463 -11.022 25.862 1.00 78.19 94 GLU A C 1
ATOM 787 O O . GLU A 1 94 ? 10.940 -9.964 25.466 1.00 78.19 94 GLU A O 1
ATOM 792 N N . ASN A 1 95 ? 11.169 -12.155 25.843 1.00 83.12 95 ASN A N 1
ATOM 793 C CA . ASN A 1 95 ? 12.581 -12.242 25.460 1.00 83.12 95 ASN A CA 1
ATOM 794 C C . ASN A 1 95 ? 12.817 -12.315 23.938 1.00 83.12 95 ASN A C 1
ATOM 796 O O . ASN A 1 95 ? 13.937 -12.586 23.497 1.00 83.12 95 ASN A O 1
ATOM 800 N N . TYR A 1 96 ? 11.785 -12.129 23.110 1.00 86.25 96 TYR A N 1
ATOM 801 C CA . TYR A 1 96 ? 11.938 -12.179 21.659 1.00 86.25 96 TYR A CA 1
ATOM 802 C C . TYR A 1 96 ? 12.620 -10.920 21.116 1.00 86.25 96 TYR A C 1
ATOM 804 O O . TYR A 1 96 ? 12.014 -9.861 20.969 1.00 86.25 96 TYR A O 1
ATOM 812 N N . LEU A 1 97 ? 13.896 -11.072 20.759 1.00 84.62 97 LEU A N 1
ATOM 813 C CA . LEU A 1 97 ? 14.794 -9.981 20.366 1.00 84.62 97 LEU A CA 1
ATOM 814 C C . LEU A 1 97 ? 14.358 -9.203 19.112 1.00 84.62 97 LEU A C 1
ATOM 816 O O . LEU A 1 97 ? 14.833 -8.092 18.892 1.00 84.62 97 LEU A O 1
ATOM 820 N N . ALA A 1 98 ? 13.484 -9.771 18.276 1.00 86.62 98 ALA A N 1
ATOM 821 C CA . ALA A 1 98 ? 13.064 -9.158 17.016 1.00 86.62 98 ALA A CA 1
ATOM 822 C C . ALA A 1 98 ? 11.677 -8.492 17.074 1.00 86.62 98 ALA A C 1
ATOM 824 O O . ALA A 1 98 ? 11.192 -8.049 16.034 1.00 86.62 98 ALA A O 1
ATOM 825 N N . SER A 1 99 ? 11.052 -8.373 18.252 1.00 83.56 99 SER A N 1
ATOM 826 C CA . SER A 1 99 ? 9.725 -7.751 18.420 1.00 83.56 99 SER A CA 1
ATOM 827 C C . SER A 1 99 ? 9.637 -6.362 17.771 1.00 83.56 99 SER A C 1
ATOM 829 O O . SER A 1 99 ? 8.788 -6.136 16.914 1.00 83.56 99 SER A O 1
ATOM 831 N N . GLY A 1 100 ? 10.602 -5.480 18.043 1.00 85.56 100 GLY A N 1
ATOM 832 C CA . GLY A 1 100 ? 10.626 -4.139 17.450 1.00 85.56 100 GLY A CA 1
ATOM 833 C C . GLY A 1 100 ? 10.852 -4.112 15.929 1.00 85.56 100 GLY A C 1
ATOM 834 O O . GLY A 1 100 ? 10.454 -3.156 15.264 1.00 85.56 100 GLY A O 1
ATOM 835 N N . ILE A 1 101 ? 11.477 -5.142 15.344 1.00 89.38 101 ILE A N 1
ATOM 836 C CA . ILE A 1 101 ? 11.589 -5.276 13.879 1.00 89.38 101 ILE A CA 1
ATOM 837 C C . ILE A 1 101 ? 10.249 -5.739 13.303 1.00 89.38 101 ILE A C 1
ATOM 839 O O . ILE A 1 101 ? 9.817 -5.215 12.277 1.00 89.38 101 ILE A O 1
ATOM 843 N N . VAL A 1 102 ? 9.580 -6.683 13.969 1.00 90.38 102 VAL A N 1
ATOM 844 C CA . VAL A 1 102 ? 8.249 -7.164 13.579 1.00 90.38 102 VAL A CA 1
ATOM 845 C C . VAL A 1 102 ? 7.240 -6.017 13.575 1.00 90.38 102 VAL A C 1
ATOM 847 O O . VAL A 1 102 ? 6.534 -5.853 12.582 1.00 90.38 102 VAL A O 1
ATOM 850 N N . ASP A 1 103 ? 7.232 -5.169 14.604 1.00 90.81 103 ASP A N 1
ATOM 851 C CA . ASP A 1 103 ? 6.332 -4.010 14.669 1.00 90.81 103 ASP A CA 1
ATOM 852 C C . ASP A 1 103 ? 6.568 -3.037 13.505 1.00 90.81 103 ASP A C 1
ATOM 854 O O . ASP A 1 103 ? 5.622 -2.606 12.842 1.00 90.81 103 ASP A O 1
ATOM 858 N N . LYS A 1 104 ? 7.835 -2.776 13.157 1.00 89.88 104 LYS A N 1
ATOM 859 C CA . LYS A 1 104 ? 8.184 -1.958 11.984 1.00 89.88 104 LYS A CA 1
ATOM 860 C C . LYS A 1 104 ? 7.751 -2.598 10.667 1.00 89.88 104 LYS A C 1
ATOM 862 O O . LYS A 1 104 ? 7.266 -1.894 9.788 1.00 89.88 104 LYS A O 1
ATOM 867 N N . LEU A 1 105 ? 7.910 -3.910 10.503 1.00 91.00 105 LEU A N 1
ATOM 868 C CA . LEU A 1 105 ? 7.481 -4.607 9.286 1.00 91.00 105 LEU A CA 1
ATOM 869 C C . LEU A 1 105 ? 5.954 -4.660 9.163 1.00 91.00 105 LEU A C 1
ATOM 871 O O . LEU A 1 105 ? 5.427 -4.562 8.051 1.00 91.00 105 LEU A O 1
ATOM 875 N N . ASN A 1 106 ? 5.241 -4.750 10.287 1.00 94.38 106 ASN A N 1
ATOM 876 C CA . ASN A 1 106 ? 3.782 -4.710 10.319 1.00 94.38 106 ASN A CA 1
ATOM 877 C C . ASN A 1 106 ? 3.224 -3.357 9.847 1.00 94.38 106 ASN A C 1
ATOM 879 O O . ASN A 1 106 ? 2.106 -3.311 9.337 1.00 94.38 106 ASN A O 1
ATOM 883 N N . MET A 1 107 ? 4.004 -2.273 9.881 1.00 94.88 10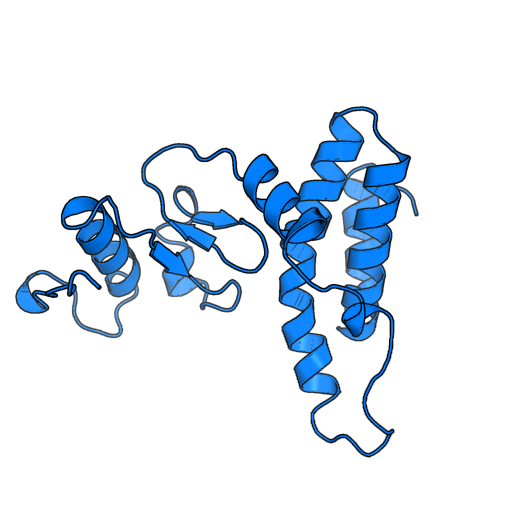7 MET A N 1
ATOM 884 C CA . MET A 1 107 ? 3.585 -0.994 9.289 1.00 94.88 107 MET A CA 1
ATOM 885 C C . MET A 1 107 ? 3.234 -1.097 7.797 1.00 94.88 107 MET A C 1
ATOM 887 O O . MET A 1 107 ? 2.437 -0.299 7.308 1.00 94.88 107 MET A O 1
ATOM 891 N N . ASN A 1 108 ? 3.729 -2.107 7.072 1.00 95.06 108 ASN A N 1
ATOM 892 C CA . ASN A 1 108 ? 3.355 -2.330 5.671 1.00 95.06 108 ASN A CA 1
ATOM 893 C C . ASN A 1 108 ? 1.854 -2.619 5.475 1.00 95.06 108 ASN A C 1
ATOM 895 O O . ASN A 1 108 ? 1.328 -2.389 4.389 1.00 95.06 108 ASN A O 1
ATOM 899 N N . TYR A 1 109 ? 1.139 -3.086 6.504 1.00 96.88 109 TYR A N 1
ATOM 900 C CA . TYR A 1 109 ? -0.311 -3.298 6.424 1.00 96.88 109 TYR A CA 1
ATOM 901 C C . TYR A 1 109 ? -1.107 -1.990 6.443 1.00 96.88 109 TYR A C 1
ATOM 903 O O . TYR A 1 109 ? -2.200 -1.924 5.877 1.00 96.88 109 TYR A O 1
ATOM 911 N N . VAL A 1 110 ? -0.563 -0.953 7.083 1.00 97.44 110 VAL A N 1
ATOM 912 C CA . VAL A 1 110 ? -1.279 0.288 7.398 1.00 97.44 110 VAL A CA 1
ATOM 913 C C . VAL A 1 110 ? -1.788 0.973 6.135 1.00 97.44 110 VAL A C 1
ATOM 915 O O . VAL A 1 110 ? -2.957 1.343 6.077 1.00 97.44 110 VAL A O 1
ATOM 918 N N . ALA A 1 111 ? -0.956 1.092 5.097 1.00 96.62 111 ALA A N 1
ATOM 919 C CA . ALA A 1 111 ? -1.333 1.805 3.877 1.00 96.62 111 ALA A CA 1
ATOM 920 C C . ALA A 1 111 ? -2.568 1.186 3.197 1.00 96.62 111 ALA A C 1
ATOM 922 O O . ALA A 1 111 ? -3.520 1.896 2.871 1.00 96.62 111 ALA A O 1
ATOM 923 N N . GLY A 1 112 ? -2.593 -0.143 3.041 1.00 97.62 112 GLY A N 1
ATOM 924 C CA . GLY A 1 112 ? -3.747 -0.850 2.483 1.00 97.62 112 GLY A CA 1
ATOM 925 C C . GLY A 1 112 ? -5.001 -0.709 3.351 1.00 97.62 112 GLY A C 1
ATOM 926 O O . GLY A 1 112 ? -6.087 -0.481 2.822 1.00 97.62 112 GLY A O 1
ATOM 927 N N . MET A 1 113 ? -4.856 -0.793 4.677 1.00 98.31 113 MET A N 1
ATOM 928 C CA . MET A 1 113 ? -5.979 -0.663 5.614 1.00 98.31 113 MET A CA 1
ATOM 929 C C . MET A 1 113 ? -6.580 0.746 5.612 1.00 98.31 113 MET A C 1
ATOM 931 O O . MET A 1 113 ? -7.801 0.876 5.590 1.00 98.31 113 MET A O 1
ATOM 935 N N . VAL A 1 114 ? -5.754 1.796 5.564 1.00 98.25 114 VAL A N 1
ATOM 936 C CA . VAL A 1 114 ? -6.219 3.193 5.484 1.00 98.25 114 VAL A CA 1
ATOM 937 C C . VAL A 1 114 ? -6.951 3.451 4.168 1.00 98.25 114 VAL A C 1
ATOM 939 O O . VAL A 1 114 ? -8.041 4.020 4.183 1.00 98.25 114 VAL A O 1
ATOM 942 N N . ILE A 1 115 ? -6.411 2.982 3.037 1.00 97.94 115 ILE A N 1
ATOM 943 C CA . ILE A 1 115 ? -7.074 3.110 1.728 1.00 97.94 115 ILE A CA 1
ATOM 944 C C . ILE A 1 115 ? -8.447 2.422 1.743 1.00 97.94 115 ILE A C 1
ATOM 946 O O . ILE A 1 115 ? -9.430 2.978 1.248 1.00 97.94 115 ILE A O 1
ATOM 950 N N . LEU A 1 116 ? -8.531 1.226 2.329 1.00 98.12 116 LEU A N 1
ATOM 951 C CA . LEU A 1 116 ? -9.785 0.484 2.425 1.00 98.12 116 LEU A CA 1
ATOM 952 C C . LEU A 1 116 ? -10.782 1.161 3.380 1.00 98.12 116 LEU A C 1
ATOM 954 O O . LEU A 1 116 ? -11.971 1.239 3.068 1.00 98.12 116 LEU A O 1
ATOM 958 N N . ALA A 1 117 ? -10.305 1.708 4.499 1.00 98.44 117 ALA A N 1
ATOM 959 C CA . ALA A 1 117 ? -11.126 2.468 5.436 1.00 98.44 117 ALA A CA 1
ATOM 960 C C . ALA A 1 117 ? -11.727 3.719 4.777 1.00 98.44 117 ALA A C 1
ATOM 962 O O . ALA A 1 117 ? -12.933 3.949 4.869 1.00 98.44 117 ALA A O 1
ATOM 963 N N . GLU A 1 118 ? -10.919 4.488 4.043 1.00 97.94 118 GLU A N 1
ATOM 964 C CA . GLU A 1 118 ? -11.395 5.638 3.270 1.00 97.94 118 GLU A CA 1
ATOM 965 C C . GLU A 1 118 ? -12.439 5.253 2.224 1.00 97.94 118 GLU A C 1
ATOM 967 O O . GLU A 1 118 ? -13.425 5.969 2.038 1.00 97.94 118 GLU A O 1
ATOM 972 N N . HIS A 1 119 ? -12.220 4.142 1.517 1.00 97.88 119 HIS A N 1
ATOM 973 C CA . HIS A 1 119 ? -13.178 3.649 0.537 1.00 97.88 119 HIS A CA 1
ATOM 974 C C . HIS A 1 119 ? -14.526 3.344 1.196 1.00 97.88 119 HIS A C 1
ATOM 976 O O . HIS A 1 119 ? -15.561 3.794 0.700 1.00 97.88 119 HIS A O 1
ATOM 982 N N . TYR A 1 120 ? -14.527 2.639 2.328 1.00 98.25 120 TYR A N 1
ATOM 983 C CA . TYR A 1 120 ? -15.758 2.329 3.049 1.00 98.25 120 TYR A CA 1
ATOM 984 C C . TYR A 1 120 ? -16.436 3.572 3.626 1.00 98.25 120 TYR A C 1
ATOM 986 O O . TYR A 1 120 ? -17.657 3.685 3.522 1.00 98.25 120 TYR A O 1
ATOM 994 N N . GLN A 1 121 ? -15.669 4.545 4.122 1.00 97.50 121 GLN A N 1
ATOM 995 C CA . GLN A 1 121 ? -16.210 5.826 4.582 1.00 97.50 121 GLN A CA 1
ATOM 996 C C . GLN A 1 121 ? -16.940 6.552 3.444 1.00 97.50 121 GLN A C 1
ATOM 998 O O . GLN A 1 121 ? -18.098 6.941 3.588 1.00 97.50 121 GLN A O 1
ATOM 1003 N N . LYS A 1 122 ? -16.293 6.675 2.277 1.00 97.12 122 LYS A N 1
ATOM 1004 C CA . LYS A 1 122 ? -16.873 7.310 1.079 1.00 97.12 122 LYS A CA 1
ATOM 1005 C C . LYS A 1 122 ? -18.062 6.533 0.508 1.00 97.12 122 LYS A C 1
ATOM 1007 O O . LYS A 1 122 ? -18.910 7.125 -0.150 1.00 97.12 122 LYS A O 1
ATOM 1012 N N . SER A 1 123 ? -18.131 5.231 0.772 1.00 97.38 123 SER A N 1
ATOM 1013 C CA . SER A 1 123 ? -19.213 4.349 0.320 1.00 97.38 123 SER A CA 1
ATOM 1014 C C . SER A 1 123 ? -20.384 4.264 1.307 1.00 97.38 123 SER A C 1
ATOM 1016 O O . SER A 1 123 ? -21.300 3.477 1.084 1.00 97.38 123 SER A O 1
ATOM 1018 N N . GLY A 1 124 ? -20.372 5.039 2.400 1.00 96.81 124 GLY A N 1
ATOM 1019 C CA . GLY A 1 124 ? -21.446 5.025 3.398 1.00 96.81 124 GLY A CA 1
ATOM 1020 C C . GLY A 1 124 ? -21.471 3.762 4.265 1.00 96.81 124 GLY A C 1
ATOM 1021 O O . GLY A 1 124 ? -22.530 3.374 4.751 1.00 96.81 124 GLY A O 1
ATOM 1022 N N . LEU A 1 125 ? -20.317 3.116 4.462 1.00 97.75 125 LEU A N 1
ATOM 1023 C CA . LEU A 1 125 ? -20.146 1.899 5.263 1.00 97.75 125 LEU A CA 1
ATOM 1024 C C . LEU A 1 125 ? -19.264 2.189 6.498 1.00 97.75 125 LEU A C 1
ATOM 1026 O O . LEU A 1 125 ? -18.133 1.700 6.582 1.00 97.75 125 LEU A O 1
ATOM 1030 N N . PRO A 1 126 ? -19.748 2.997 7.462 1.00 95.75 126 PRO A N 1
ATOM 1031 C CA . PRO A 1 126 ? -18.928 3.527 8.553 1.00 95.75 126 PRO A CA 1
ATOM 1032 C C . PRO A 1 126 ? -18.388 2.448 9.498 1.00 95.75 126 PRO A C 1
ATOM 1034 O O . PRO A 1 126 ? -17.277 2.589 10.001 1.00 95.75 126 PRO A O 1
ATOM 1037 N N . ASP A 1 127 ? -19.111 1.345 9.706 1.00 97.12 127 ASP A N 1
ATOM 1038 C CA . ASP A 1 127 ? -18.635 0.254 10.567 1.00 97.12 127 ASP A CA 1
ATOM 1039 C C . ASP A 1 127 ? -17.414 -0.456 9.967 1.00 97.12 127 ASP A C 1
ATOM 1041 O O . ASP A 1 127 ? -16.451 -0.764 10.673 1.00 97.12 127 ASP A O 1
ATOM 1045 N N . LEU A 1 128 ? -17.407 -0.659 8.644 1.00 97.94 128 LEU A N 1
ATOM 1046 C CA . LEU A 1 128 ? -16.252 -1.215 7.936 1.00 97.94 128 LEU A CA 1
ATOM 1047 C C . LEU A 1 128 ? -15.094 -0.217 7.893 1.00 97.94 128 LEU A C 1
ATOM 1049 O O . LEU A 1 128 ? -13.942 -0.617 8.072 1.00 97.94 128 LEU A O 1
ATOM 1053 N N . ALA A 1 129 ? -15.387 1.074 7.713 1.00 98.31 129 ALA A N 1
ATOM 1054 C CA . ALA A 1 129 ? -14.379 2.125 7.789 1.00 98.31 129 ALA A CA 1
ATOM 1055 C C . ALA A 1 129 ? -13.691 2.131 9.162 1.00 98.31 129 ALA A C 1
ATOM 1057 O O . ALA A 1 129 ? -12.464 2.050 9.240 1.00 98.31 129 ALA A O 1
ATOM 1058 N N . ARG A 1 130 ? -14.483 2.127 10.243 1.00 98.00 130 ARG A N 1
ATOM 1059 C CA . ARG A 1 130 ? -13.995 2.084 11.625 1.00 98.00 130 ARG A CA 1
ATOM 1060 C C . ARG A 1 130 ? -13.171 0.829 11.893 1.00 98.00 130 ARG A C 1
ATOM 1062 O O . ARG A 1 130 ? -12.068 0.953 12.414 1.00 98.00 130 ARG A O 1
ATOM 1069 N N . LYS A 1 131 ? -13.644 -0.356 11.488 1.00 97.50 131 LYS A N 1
ATOM 1070 C CA . LYS A 1 131 ? -12.910 -1.627 11.646 1.00 97.50 131 LYS A CA 1
ATOM 1071 C C . LYS A 1 131 ? -11.490 -1.539 11.080 1.00 97.50 131 LYS A C 1
ATOM 1073 O O . LYS A 1 131 ? -10.525 -1.904 11.752 1.00 97.50 131 LYS A O 1
ATOM 1078 N N . TRP A 1 132 ? -11.356 -1.075 9.838 1.00 98.25 132 TRP A N 1
ATOM 1079 C CA . TRP A 1 132 ? -10.057 -1.012 9.166 1.00 98.25 132 TRP A CA 1
ATOM 1080 C C . TRP A 1 132 ? -9.167 0.107 9.705 1.00 98.25 132 TRP A C 1
ATOM 1082 O O . TRP A 1 132 ? -7.965 -0.103 9.866 1.00 98.25 132 TRP A O 1
ATOM 1092 N N . ALA A 1 133 ? -9.750 1.250 10.061 1.00 98.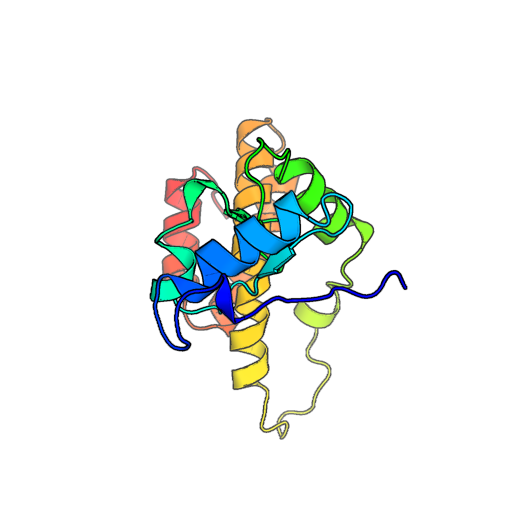50 133 ALA A N 1
ATOM 1093 C CA . ALA A 1 133 ? -9.030 2.349 10.690 1.00 98.50 133 ALA A CA 1
ATOM 1094 C C . ALA A 1 133 ? -8.507 1.984 12.091 1.00 98.50 133 ALA A C 1
ATOM 1096 O O . ALA A 1 133 ? -7.353 2.274 12.391 1.00 98.50 133 ALA A O 1
ATOM 1097 N N . GLN A 1 134 ? -9.290 1.280 12.915 1.00 98.12 134 GLN A N 1
ATOM 1098 C CA . GLN A 1 134 ? -8.849 0.802 14.233 1.00 98.12 134 GLN A CA 1
ATOM 1099 C C . GLN A 1 134 ? -7.692 -0.191 14.121 1.00 98.12 134 GLN A C 1
ATOM 1101 O O . GLN A 1 134 ? -6.712 -0.076 14.855 1.00 98.12 134 GLN A O 1
ATOM 1106 N N . LYS A 1 135 ? -7.756 -1.139 13.174 1.00 97.50 135 LYS A N 1
ATOM 1107 C CA . LYS A 1 135 ? -6.643 -2.076 12.959 1.00 97.50 135 LYS A CA 1
ATOM 1108 C C . LYS A 1 135 ? -5.385 -1.347 12.468 1.00 97.50 135 LYS A C 1
ATOM 1110 O O . LYS A 1 135 ? -4.296 -1.643 12.951 1.00 97.50 135 LYS A O 1
ATOM 1115 N N . ALA A 1 136 ? -5.523 -0.368 11.570 1.00 98.12 136 ALA A N 1
ATOM 1116 C CA . ALA A 1 136 ? -4.402 0.467 11.132 1.00 98.12 136 ALA A CA 1
ATOM 1117 C C . ALA A 1 136 ? -3.787 1.269 12.293 1.00 98.12 136 ALA A C 1
ATOM 1119 O O . ALA A 1 136 ? -2.563 1.301 12.424 1.00 98.12 136 ALA A O 1
ATOM 1120 N N . LEU A 1 137 ? -4.622 1.865 13.152 1.00 98.38 137 LEU A N 1
ATOM 1121 C CA . LEU A 1 137 ? -4.184 2.611 14.331 1.00 98.38 137 LEU A CA 1
ATOM 1122 C C . LEU A 1 137 ? -3.435 1.713 15.321 1.00 98.38 137 LEU A C 1
ATOM 1124 O O . LEU A 1 137 ? -2.326 2.059 15.711 1.00 98.38 137 LEU A O 1
ATOM 1128 N N . SER A 1 138 ? -3.964 0.530 15.642 1.00 97.12 138 SER A N 1
ATOM 1129 C CA . SER A 1 138 ? -3.308 -0.406 16.567 1.00 97.12 138 SER A CA 1
ATOM 1130 C C . SER A 1 138 ? -1.910 -0.827 16.094 1.00 97.12 138 SER A C 1
ATOM 1132 O O . SER A 1 138 ? -0.973 -0.940 16.886 1.00 97.12 138 SER A O 1
ATOM 1134 N N . ILE A 1 139 ? -1.732 -1.023 14.784 1.00 96.81 139 ILE A N 1
ATOM 1135 C CA . ILE A 1 139 ? -0.415 -1.313 14.202 1.00 96.81 139 ILE A CA 1
ATOM 1136 C C . ILE A 1 139 ? 0.495 -0.080 14.287 1.00 96.81 139 ILE A C 1
ATOM 1138 O O . ILE A 1 139 ? 1.663 -0.204 14.652 1.00 96.81 139 ILE A O 1
ATOM 1142 N N . ALA A 1 140 ? -0.034 1.109 13.984 1.00 97.25 140 ALA A N 1
ATOM 1143 C CA . ALA A 1 140 ? 0.705 2.367 14.059 1.00 97.25 140 ALA A CA 1
ATOM 1144 C C . ALA A 1 140 ? 1.173 2.704 15.484 1.00 97.25 140 ALA A C 1
ATOM 1146 O O . ALA A 1 140 ? 2.281 3.212 15.652 1.00 97.25 140 ALA A O 1
ATOM 1147 N N . GLU A 1 141 ? 0.374 2.394 16.504 1.00 96.06 141 GLU A N 1
ATOM 1148 C CA . GLU A 1 141 ? 0.740 2.531 17.918 1.00 96.06 141 GLU A CA 1
ATOM 1149 C C . GLU A 1 141 ? 1.950 1.658 18.263 1.00 96.06 141 GLU A C 1
ATOM 1151 O O . GLU A 1 141 ? 2.941 2.170 18.783 1.00 96.06 141 GLU A O 1
ATOM 1156 N N . LYS A 1 142 ? 1.928 0.374 17.877 1.00 93.00 142 LYS A N 1
ATOM 1157 C CA . LYS A 1 142 ? 3.078 -0.539 18.038 1.00 93.00 142 LYS A CA 1
ATOM 1158 C C . LYS A 1 142 ? 4.308 -0.059 17.257 1.00 93.00 142 LYS A C 1
ATOM 1160 O O . LYS A 1 142 ? 5.437 -0.204 17.715 1.00 93.00 142 LYS A O 1
ATOM 1165 N N . GLY A 1 143 ? 4.094 0.566 16.098 1.00 92.88 143 GLY A N 1
ATOM 1166 C CA . GLY A 1 143 ? 5.138 1.192 15.282 1.00 92.88 143 GLY A CA 1
ATOM 1167 C C . GLY A 1 143 ? 5.648 2.549 15.791 1.00 92.88 143 GLY A C 1
ATOM 1168 O O . GLY A 1 143 ? 6.566 3.104 15.185 1.00 92.88 143 GLY A O 1
ATOM 1169 N N . GLY A 1 144 ? 5.079 3.098 16.872 1.00 94.56 144 GLY A N 1
ATOM 1170 C CA . GLY A 1 144 ? 5.490 4.373 17.473 1.00 94.56 144 GLY A CA 1
ATOM 1171 C C . GLY A 1 144 ? 4.971 5.634 16.769 1.00 94.56 144 GLY A C 1
ATOM 1172 O O . GLY A 1 144 ? 5.501 6.718 17.002 1.00 94.56 144 GLY A O 1
ATOM 1173 N N . VAL A 1 145 ? 3.955 5.519 15.906 1.00 96.50 145 VAL A N 1
ATOM 1174 C CA . VAL A 1 145 ? 3.368 6.636 15.133 1.00 96.50 145 VAL A CA 1
ATOM 1175 C C . VAL A 1 145 ? 1.840 6.742 15.281 1.00 96.50 145 VAL A C 1
ATOM 1177 O O . VAL A 1 145 ? 1.169 7.323 14.427 1.00 96.50 145 VAL A O 1
ATOM 1180 N N . GLY A 1 146 ? 1.283 6.200 16.371 1.00 97.25 146 GLY A N 1
ATOM 1181 C CA . GLY A 1 146 ? -0.160 6.181 16.656 1.00 97.25 146 GLY A CA 1
ATOM 1182 C C . GLY A 1 146 ? -0.816 7.567 16.653 1.00 97.25 146 GLY A C 1
ATOM 1183 O O . GLY A 1 146 ? -1.780 7.781 15.923 1.00 97.25 146 GLY A O 1
ATOM 1184 N N . ASP A 1 147 ? -0.245 8.544 17.364 1.00 97.69 147 ASP A N 1
ATOM 1185 C CA . ASP A 1 147 ? -0.792 9.912 17.429 1.00 97.69 147 ASP A CA 1
ATOM 1186 C C . ASP A 1 147 ? -0.887 10.585 16.053 1.00 97.69 147 ASP A C 1
ATOM 1188 O O . ASP A 1 147 ? -1.831 11.323 15.760 1.00 97.69 147 ASP A O 1
ATOM 1192 N N . GLN A 1 148 ? 0.112 10.351 15.197 1.00 97.56 148 GLN A N 1
ATOM 1193 C CA . GLN A 1 148 ? 0.121 10.873 13.834 1.00 97.56 148 GLN A CA 1
ATOM 1194 C C . GLN A 1 148 ? -0.944 10.173 12.984 1.00 97.56 148 GLN A C 1
ATOM 1196 O O . GLN A 1 148 ? -1.683 10.842 12.262 1.00 97.56 148 GLN A O 1
ATOM 1201 N N . MET A 1 149 ? -1.070 8.849 13.120 1.00 97.88 149 MET A N 1
ATOM 1202 C CA . MET A 1 149 ? -2.101 8.067 12.439 1.00 97.88 149 MET A CA 1
ATOM 1203 C C . MET A 1 149 ? -3.511 8.532 12.812 1.00 97.88 149 MET A C 1
ATOM 1205 O O . MET A 1 149 ? -4.330 8.741 11.919 1.00 97.88 149 MET A O 1
ATOM 1209 N N . LEU A 1 150 ? -3.790 8.752 14.099 1.00 97.94 150 LEU A N 1
ATOM 1210 C CA . LEU A 1 150 ? -5.097 9.225 14.558 1.00 97.94 150 LEU A CA 1
ATOM 1211 C C . LEU A 1 150 ? -5.467 10.565 13.904 1.00 97.94 150 LEU A C 1
ATOM 1213 O O . LEU A 1 150 ? -6.529 10.682 13.297 1.00 97.94 150 LEU A O 1
ATOM 1217 N N . LYS A 1 151 ? -4.544 11.535 13.914 1.00 97.81 151 LYS A N 1
ATOM 1218 C CA . LYS A 1 151 ? -4.739 12.837 13.248 1.00 97.81 151 LYS A CA 1
ATOM 1219 C C . LYS A 1 151 ? -4.984 12.693 11.747 1.00 97.81 151 LYS A C 1
ATOM 1221 O O . LYS A 1 151 ? -5.757 13.453 11.166 1.00 97.81 151 LYS A O 1
ATOM 1226 N N . ASP A 1 152 ? -4.302 11.761 11.088 1.00 97.31 152 ASP A N 1
ATOM 1227 C CA . ASP A 1 152 ? -4.459 11.551 9.650 1.00 97.31 152 ASP A CA 1
ATOM 1228 C C . ASP A 1 152 ? -5.781 10.855 9.298 1.00 97.31 152 ASP A C 1
ATOM 1230 O O . ASP A 1 152 ? -6.366 11.173 8.260 1.00 97.31 152 ASP A O 1
ATOM 1234 N N . LEU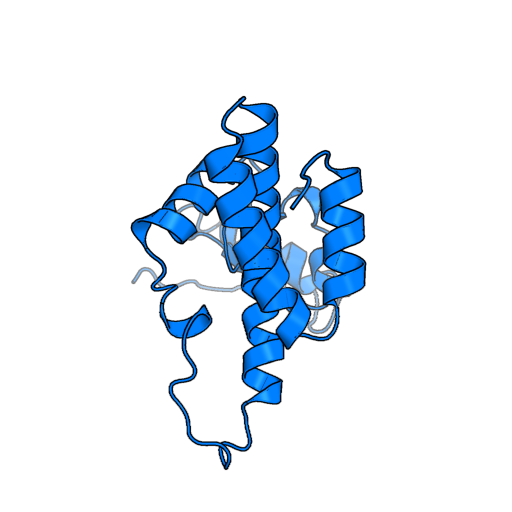 A 1 153 ? -6.295 9.981 10.167 1.00 97.50 153 LEU A N 1
ATOM 1235 C CA . LEU A 1 153 ? -7.636 9.395 10.055 1.00 97.50 153 LEU A CA 1
ATOM 1236 C C . LEU A 1 153 ? -8.736 10.445 10.270 1.00 97.50 153 LEU A C 1
ATOM 1238 O O . LEU A 1 153 ? -9.671 10.521 9.469 1.00 97.50 153 LEU A O 1
ATOM 1242 N N . GLU A 1 154 ? -8.585 11.323 11.264 1.00 96.81 154 GLU A N 1
ATOM 1243 C CA . GLU A 1 154 ? -9.525 12.423 11.521 1.00 96.81 154 GLU A CA 1
ATOM 1244 C C . GLU A 1 154 ? -9.627 13.378 10.325 1.00 96.81 154 GLU A C 1
ATOM 1246 O O . GLU A 1 154 ? -10.728 13.723 9.892 1.00 96.81 154 GLU A O 1
ATOM 1251 N N . LYS A 1 155 ? -8.492 13.748 9.712 1.00 96.06 155 LYS A N 1
ATOM 1252 C CA . LYS A 1 155 ? -8.469 14.559 8.476 1.00 96.06 155 LYS A CA 1
ATOM 1253 C C . LYS A 1 155 ? -9.197 13.891 7.308 1.00 96.06 155 LYS A C 1
ATOM 1255 O O . LYS A 1 155 ? -9.635 14.579 6.388 1.00 96.06 155 LYS A O 1
ATOM 1260 N N . LYS A 1 156 ? -9.305 12.561 7.318 1.00 93.06 156 LYS A N 1
ATOM 1261 C CA . LYS A 1 156 ? -10.029 11.763 6.315 1.00 93.06 156 LYS A CA 1
ATOM 1262 C C . LYS A 1 156 ? -11.512 11.580 6.666 1.00 93.06 156 LYS A C 1
ATOM 1264 O O . LYS A 1 156 ? -12.219 10.893 5.931 1.00 93.06 156 LYS A O 1
ATOM 1269 N N . GLY A 1 157 ? -11.991 12.198 7.749 1.00 93.75 157 GLY A N 1
ATOM 1270 C CA . GLY A 1 157 ? -13.374 12.097 8.221 1.00 93.75 157 GLY A CA 1
ATOM 1271 C C . GLY A 1 157 ? -13.689 10.773 8.918 1.00 93.75 157 GLY A C 1
ATOM 1272 O O . GLY A 1 157 ? -14.856 10.393 9.001 1.00 93.75 157 GLY A O 1
ATOM 1273 N N . ILE A 1 158 ? -12.663 10.049 9.376 1.00 95.00 158 ILE A N 1
ATOM 1274 C CA . ILE A 1 158 ? -12.812 8.805 10.131 1.00 95.00 158 ILE A CA 1
ATOM 1275 C C . ILE A 1 158 ? -12.516 9.116 11.598 1.00 95.00 158 ILE A C 1
ATOM 1277 O O . ILE A 1 158 ? -11.371 9.361 11.966 1.00 95.00 158 ILE A O 1
ATOM 1281 N N . HIS A 1 159 ? -13.556 9.099 12.429 1.00 91.94 159 HIS A N 1
ATOM 1282 C CA . HIS A 1 159 ? -13.457 9.356 13.867 1.00 91.94 159 HIS A CA 1
ATOM 1283 C C . HIS A 1 159 ? -13.526 8.028 14.634 1.00 91.94 159 HIS A C 1
ATOM 1285 O O . HIS A 1 159 ? -14.483 7.259 14.456 1.00 91.94 159 HIS A O 1
ATOM 1291 N N . LEU A 1 160 ? -12.488 7.755 15.431 1.00 89.94 160 LEU A N 1
ATOM 1292 C CA . LEU A 1 160 ? -12.305 6.526 16.210 1.00 89.94 160 LEU A CA 1
ATOM 1293 C C . LEU A 1 160 ? -12.578 6.733 17.696 1.00 89.94 160 LEU A C 1
ATOM 1295 O O . LEU A 1 160 ? -12.278 7.837 18.198 1.00 89.94 160 LEU A O 1
#

Foldseek 3Di:
DPDDDDDCVQADDPPDLRRLVSVQVVCCVVPVVDWDKAAPPPDCSNCVVQVVQFADQARITTGDPDDDPSLVSLCCCVPPNDDCVCLVDDPDDPPPPCQLVVLQSLLSRLVSLQVNLLVCVVVVNLVSNQVSLVSSLSSCVSNVNNVVSQVVCVVSVRHD